Protein AF-A0A0Q9YNV5-F1 (afdb_monomer)

Secondary structure (DSSP, 8-state):
-PPPPTTEEEEEEEEESS--TTSPPPEEEEEEBPP--HHHHHHHTT--TT-S-HHHHTT-S-EE--HHHHHHHGGGBSS----TTTEEEEEEEEE-

Radius of gyration: 13.79 Å; Cα contacts (8 Å, |Δi|>4): 156; chains: 1; bounding box: 34×28×47 Å

InterPro domains:
  IPR056100 Domain of unknown function DUF7683 [PF24731] (27-92)

Nearest PDB structures (foldseek):
  7s5t-assembly1_A  TM=2.043E-01  e=7.797E+00  Homo sapiens

Mean predicted aligned error: 3.88 Å

Structure (mmCIF, N/CA/C/O backbone):
data_AF-A0A0Q9YNV5-F1
#
_entry.id   AF-A0A0Q9YNV5-F1
#
loop_
_atom_site.group_PDB
_atom_site.id
_atom_site.type_symbol
_atom_site.label_atom_id
_atom_site.label_alt_id
_atom_site.label_comp_id
_atom_site.label_asym_id
_atom_site.label_entity_id
_atom_site.label_seq_id
_atom_site.pdbx_PDB_ins_code
_atom_site.Cartn_x
_atom_site.Cartn_y
_atom_site.Cartn_z
_atom_site.occupancy
_atom_site.B_iso_or_equiv
_atom_site.auth_seq_id
_atom_site.auth_comp_id
_atom_site.auth_asym_id
_atom_site.auth_atom_id
_atom_site.pdbx_PDB_model_num
ATOM 1 N N . MET A 1 1 ? 9.406 0.059 -22.214 1.00 50.00 1 MET A N 1
ATOM 2 C CA . MET A 1 1 ? 8.203 -0.518 -21.584 1.00 50.00 1 MET A CA 1
ATOM 3 C C . MET A 1 1 ? 8.724 -1.539 -20.588 1.00 50.00 1 MET A C 1
ATOM 5 O O . MET A 1 1 ? 9.388 -2.468 -21.032 1.00 50.00 1 MET A O 1
ATOM 9 N N . VAL A 1 2 ? 8.583 -1.299 -19.283 1.00 56.78 2 VAL A N 1
ATOM 10 C CA . VAL A 1 2 ? 8.978 -2.291 -18.267 1.00 56.78 2 VAL A CA 1
ATOM 11 C C . VAL A 1 2 ? 7.894 -3.364 -18.277 1.00 56.78 2 VAL A C 1
ATOM 13 O O . VAL A 1 2 ? 6.714 -3.025 -18.201 1.00 56.78 2 VAL A O 1
ATOM 16 N N . MET A 1 3 ? 8.265 -4.627 -18.482 1.00 60.00 3 MET A N 1
ATOM 17 C CA . MET A 1 3 ? 7.292 -5.715 -18.402 1.00 60.00 3 MET A CA 1
ATOM 18 C C . MET A 1 3 ? 6.993 -5.976 -16.932 1.00 60.00 3 MET A C 1
ATOM 20 O O . MET A 1 3 ? 7.916 -6.231 -16.165 1.00 60.00 3 MET A O 1
ATOM 24 N N . ASP A 1 4 ? 5.717 -5.893 -16.559 1.00 69.19 4 ASP A N 1
ATOM 25 C CA . ASP A 1 4 ? 5.269 -6.307 -15.232 1.00 69.19 4 ASP A CA 1
ATOM 26 C C . ASP A 1 4 ? 5.510 -7.812 -15.063 1.00 69.19 4 ASP A C 1
ATOM 28 O O . ASP A 1 4 ? 5.375 -8.581 -16.026 1.00 69.19 4 ASP A O 1
ATOM 32 N N . VAL A 1 5 ? 5.874 -8.237 -13.857 1.00 69.88 5 VAL A N 1
ATOM 33 C CA . VAL A 1 5 ? 6.090 -9.658 -13.607 1.00 69.88 5 VAL A CA 1
ATOM 34 C C . VAL A 1 5 ? 4.729 -10.347 -13.566 1.00 69.88 5 VAL A C 1
ATOM 36 O O . VAL A 1 5 ? 3.804 -9.913 -12.876 1.00 69.88 5 VAL A O 1
ATOM 39 N N . GLN A 1 6 ? 4.573 -11.410 -14.354 1.00 72.44 6 GLN A N 1
ATOM 40 C CA . GLN A 1 6 ? 3.313 -12.145 -14.398 1.00 72.44 6 GLN A CA 1
ATOM 41 C C . GLN A 1 6 ? 3.030 -12.804 -13.045 1.00 72.44 6 GLN A C 1
ATOM 43 O O . GLN A 1 6 ? 3.942 -13.292 -12.387 1.00 72.44 6 GLN A O 1
ATOM 48 N N . GLY A 1 7 ? 1.756 -12.831 -12.647 1.00 76.12 7 GLY A N 1
ATOM 49 C CA . GLY A 1 7 ? 1.328 -13.499 -11.415 1.00 76.12 7 GLY A CA 1
ATOM 50 C C . GLY A 1 7 ? 1.552 -12.703 -10.126 1.00 76.12 7 GLY A C 1
ATOM 51 O O . GLY A 1 7 ? 1.311 -13.251 -9.054 1.00 76.12 7 GLY A O 1
ATOM 52 N N . ILE A 1 8 ? 1.960 -11.427 -10.196 1.00 84.94 8 ILE A N 1
ATOM 53 C CA . ILE A 1 8 ? 2.023 -10.577 -9.000 1.00 84.94 8 ILE A CA 1
ATOM 54 C C . ILE A 1 8 ? 0.607 -10.287 -8.483 1.00 84.94 8 ILE A C 1
ATOM 56 O O . ILE A 1 8 ? -0.227 -9.694 -9.174 1.00 84.94 8 ILE A O 1
ATOM 60 N N . VAL A 1 9 ? 0.369 -10.649 -7.226 1.00 89.19 9 VAL A N 1
ATOM 61 C CA . VAL A 1 9 ? -0.735 -10.148 -6.412 1.00 89.19 9 VAL A CA 1
ATOM 62 C C . VAL A 1 9 ? -0.266 -8.920 -5.662 1.00 89.19 9 VAL A C 1
ATOM 64 O O . VAL A 1 9 ? 0.837 -8.883 -5.126 1.00 89.19 9 VAL A O 1
ATOM 67 N N . ARG A 1 10 ? -1.134 -7.913 -5.626 1.00 93.44 10 ARG A N 1
ATOM 68 C CA . ARG A 1 10 ? -0.895 -6.656 -4.926 1.00 93.44 10 ARG A CA 1
ATOM 69 C C . ARG A 1 10 ? -1.972 -6.477 -3.881 1.00 93.44 10 ARG A C 1
ATOM 71 O O . ARG A 1 10 ? -3.162 -6.593 -4.197 1.00 93.44 10 ARG A O 1
ATOM 78 N N . VAL A 1 11 ? -1.553 -6.197 -2.661 1.00 96.06 11 VAL A N 1
ATOM 79 C CA . VAL A 1 11 ? -2.445 -6.002 -1.525 1.00 96.06 11 VAL A CA 1
ATOM 80 C C . VAL A 1 11 ? -2.071 -4.744 -0.763 1.00 96.06 11 VAL A C 1
ATOM 82 O O . VAL A 1 11 ? -0.929 -4.293 -0.795 1.00 96.06 11 VAL A O 1
ATOM 85 N N . VAL A 1 12 ? -3.056 -4.172 -0.080 1.00 97.56 12 VAL A N 1
ATOM 86 C CA . VAL A 1 12 ? -2.815 -3.195 0.980 1.00 97.56 12 VAL A CA 1
ATOM 87 C C . VAL A 1 12 ? -3.098 -3.865 2.314 1.00 97.56 12 VAL A C 1
ATOM 89 O O . VAL A 1 12 ? -4.170 -4.439 2.513 1.00 97.56 12 VAL A O 1
ATOM 92 N N . ILE A 1 13 ? -2.121 -3.815 3.207 1.00 97.38 13 ILE A N 1
ATOM 93 C CA . ILE A 1 13 ? -2.149 -4.486 4.503 1.00 97.38 13 ILE A CA 1
ATOM 94 C C . ILE A 1 13 ? -2.182 -3.417 5.578 1.00 97.38 13 ILE A C 1
ATOM 96 O O . ILE A 1 13 ? -1.353 -2.513 5.556 1.00 97.38 13 ILE A O 1
ATOM 100 N N . GLY A 1 14 ? -3.152 -3.496 6.482 1.00 97.50 14 GLY A N 1
ATOM 101 C CA . GLY A 1 14 ? -3.296 -2.582 7.607 1.00 97.50 14 GLY A CA 1
ATOM 102 C C . GLY A 1 14 ? -2.840 -3.241 8.899 1.00 97.50 14 GLY A C 1
ATOM 103 O O . GLY A 1 14 ? -3.381 -4.279 9.290 1.00 97.50 14 GLY A O 1
ATOM 104 N N . TYR A 1 15 ? -1.883 -2.610 9.569 1.00 96.94 15 TYR A N 1
ATOM 105 C CA . TYR A 1 15 ? -1.394 -3.010 10.882 1.00 96.94 15 TYR A CA 1
ATOM 106 C C . TYR A 1 15 ? -2.045 -2.179 11.989 1.00 96.94 15 TYR A C 1
ATOM 108 O O . TYR A 1 15 ? -2.436 -1.024 11.775 1.00 96.94 15 TYR A O 1
ATOM 116 N N . SER A 1 16 ? -2.153 -2.754 13.188 1.00 94.81 16 SER A N 1
ATOM 117 C CA . SER A 1 16 ? -2.526 -2.005 14.386 1.00 94.81 16 SER A CA 1
ATOM 118 C C . SER A 1 16 ? -1.566 -0.827 14.582 1.00 94.81 16 SER A C 1
ATOM 120 O O . SER A 1 16 ? -0.371 -0.941 14.347 1.00 94.81 16 SER A O 1
ATOM 122 N N . LYS A 1 17 ? -2.076 0.324 15.030 1.00 92.88 17 LYS A N 1
ATOM 123 C CA . LYS A 1 17 ? -1.227 1.481 15.385 1.00 92.88 17 LYS A CA 1
ATOM 124 C C . LYS A 1 17 ? -0.596 1.372 16.766 1.00 92.88 17 LYS A C 1
ATOM 126 O O . LYS A 1 17 ? 0.304 2.130 17.120 1.00 92.88 17 LYS A O 1
ATOM 131 N N . ILE A 1 18 ? -1.158 0.495 17.589 1.00 92.56 18 ILE A N 1
ATOM 132 C CA . ILE A 1 18 ? -0.749 0.286 18.969 1.00 92.56 18 ILE A CA 1
ATOM 133 C C . ILE A 1 18 ? -0.103 -1.099 19.014 1.00 92.56 18 ILE A C 1
ATOM 135 O O . ILE A 1 18 ? -0.784 -2.072 18.666 1.00 92.56 18 ILE A O 1
ATOM 139 N N . PRO A 1 19 ? 1.181 -1.186 19.402 1.00 91.12 19 PRO A N 1
ATOM 140 C CA . PRO A 1 19 ? 1.829 -2.461 19.647 1.00 91.12 19 PRO A CA 1
ATOM 141 C C . PRO A 1 19 ? 1.155 -3.216 20.789 1.00 91.12 19 PRO A C 1
ATOM 143 O O . PRO A 1 19 ? 0.594 -2.606 21.706 1.00 91.12 19 PRO A O 1
ATOM 146 N N . ASP A 1 20 ? 1.223 -4.539 20.751 1.00 90.31 20 ASP A N 1
ATOM 147 C CA . ASP A 1 20 ? 0.778 -5.371 21.862 1.00 90.31 20 ASP A CA 1
ATOM 148 C C . ASP A 1 20 ? 1.745 -5.323 23.065 1.00 90.31 20 ASP A C 1
ATOM 150 O O . ASP A 1 20 ? 2.658 -4.497 23.144 1.00 90.31 20 ASP A O 1
ATOM 154 N N . ALA A 1 21 ? 1.523 -6.206 24.044 1.00 93.06 21 ALA A N 1
ATOM 155 C CA . ALA A 1 21 ? 2.354 -6.285 25.243 1.00 93.06 21 ALA A CA 1
ATOM 156 C C . ALA A 1 21 ? 3.820 -6.666 24.956 1.00 93.06 21 ALA A C 1
ATOM 158 O O . ALA A 1 21 ? 4.685 -6.344 25.773 1.00 93.06 21 ALA A O 1
ATOM 159 N N . ASP A 1 22 ? 4.087 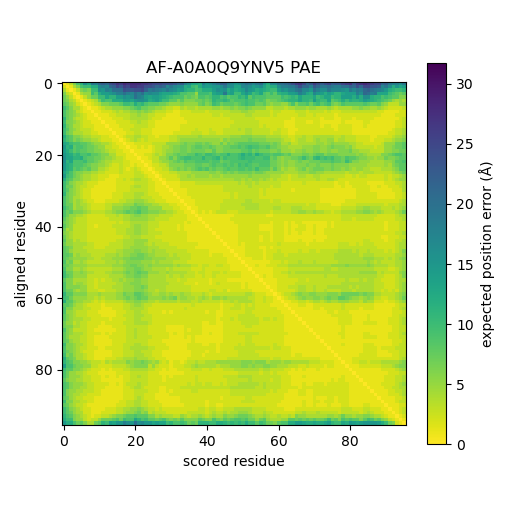-7.309 23.819 1.00 93.94 22 ASP A N 1
ATOM 160 C CA . ASP A 1 22 ? 5.416 -7.733 23.381 1.00 93.94 22 ASP A CA 1
ATOM 161 C C . ASP A 1 22 ? 6.080 -6.694 22.454 1.00 93.94 22 ASP A C 1
ATOM 163 O O . ASP A 1 22 ? 7.265 -6.805 22.138 1.00 93.94 22 ASP A O 1
ATOM 167 N N . GLY A 1 23 ? 5.358 -5.627 22.090 1.00 90.25 23 GLY A N 1
ATOM 168 C CA . GLY A 1 23 ? 5.842 -4.564 21.211 1.00 90.25 23 GLY A CA 1
ATOM 169 C C . GLY A 1 23 ? 5.618 -4.843 19.724 1.00 90.25 23 GLY A C 1
ATOM 170 O O . GLY A 1 23 ? 6.169 -4.121 18.893 1.00 90.25 23 GLY A O 1
ATOM 171 N N . GLU A 1 24 ? 4.798 -5.839 19.389 1.00 89.69 24 GLU A N 1
ATOM 172 C CA . GLU A 1 24 ? 4.525 -6.258 18.016 1.00 89.69 24 GLU A CA 1
ATOM 173 C C . GLU A 1 24 ? 3.298 -5.534 17.441 1.00 89.69 24 GLU A C 1
ATOM 175 O O . GLU A 1 24 ? 2.286 -5.335 18.123 1.00 89.69 24 GLU A O 1
ATOM 180 N N . LEU A 1 25 ? 3.378 -5.139 16.165 1.00 90.12 25 LEU A N 1
ATOM 181 C CA . LEU A 1 25 ? 2.240 -4.601 15.413 1.00 90.12 25 LEU A CA 1
ATOM 182 C C . LEU A 1 25 ? 1.533 -5.750 14.697 1.00 90.12 25 LEU A C 1
ATOM 184 O O . LEU A 1 25 ? 2.141 -6.476 13.909 1.00 90.12 25 LEU A O 1
ATOM 188 N N . HIS A 1 26 ? 0.235 -5.900 14.940 1.00 92.50 26 HIS A N 1
ATOM 189 C CA . HIS A 1 26 ? -0.540 -7.002 14.377 1.00 92.50 26 HIS A CA 1
ATOM 190 C C . HIS A 1 26 ? -1.110 -6.629 13.020 1.00 92.50 26 HIS A C 1
ATOM 192 O O . HIS A 1 26 ? -1.646 -5.535 12.847 1.00 92.50 26 HIS A O 1
ATOM 198 N N . LEU A 1 27 ? -1.028 -7.555 12.066 1.00 93.94 27 LEU A N 1
ATOM 199 C CA . LEU A 1 27 ? -1.779 -7.465 10.819 1.00 93.94 27 LEU A CA 1
ATOM 200 C C . LEU A 1 27 ? -3.265 -7.654 11.137 1.00 93.94 27 LEU A C 1
ATOM 202 O O . LEU A 1 27 ? -3.674 -8.707 11.619 1.00 93.94 27 LEU A O 1
ATOM 206 N N . GLU A 1 28 ? -4.072 -6.638 10.848 1.00 96.06 28 GLU A N 1
ATOM 207 C CA . GLU A 1 28 ? -5.500 -6.607 11.185 1.00 96.06 28 GLU A CA 1
ATOM 208 C C . GLU A 1 28 ? -6.386 -6.759 9.947 1.00 96.06 28 GLU A C 1
ATOM 210 O O . GLU A 1 28 ? -7.473 -7.337 10.009 1.00 96.06 28 GLU A O 1
ATOM 215 N N . VAL A 1 29 ? -5.938 -6.224 8.808 1.00 97.19 29 VAL A N 1
ATOM 216 C CA . VAL A 1 29 ? -6.681 -6.265 7.545 1.00 97.19 29 VAL A CA 1
ATOM 217 C C . VAL A 1 29 ? -5.745 -6.458 6.359 1.00 97.19 29 VAL A C 1
ATOM 219 O O . VAL A 1 29 ? -4.652 -5.903 6.319 1.00 97.19 29 VAL A O 1
ATOM 222 N N . GLU A 1 30 ? -6.212 -7.191 5.354 1.00 97.12 30 GLU A N 1
ATOM 223 C CA . GLU A 1 30 ? -5.580 -7.297 4.040 1.00 97.12 30 GLU A CA 1
ATOM 224 C C . GLU A 1 30 ? -6.661 -7.095 2.980 1.00 97.12 30 GLU A C 1
ATOM 226 O O . GLU A 1 30 ? -7.692 -7.774 2.992 1.00 97.12 30 GLU A O 1
ATOM 231 N N . TYR A 1 31 ? -6.424 -6.178 2.043 1.00 97.69 31 TYR A N 1
ATOM 232 C CA . TYR A 1 31 ? -7.310 -5.977 0.904 1.00 97.69 31 TYR A CA 1
ATOM 233 C C . TYR A 1 31 ? -6.562 -6.177 -0.403 1.00 97.69 31 TYR A C 1
ATOM 235 O O . TYR A 1 31 ? -5.549 -5.528 -0.673 1.00 97.69 31 TYR A O 1
ATOM 243 N N . ARG A 1 32 ? -7.110 -7.035 -1.266 1.00 96.69 32 ARG A N 1
ATOM 244 C CA . ARG A 1 32 ? -6.598 -7.205 -2.626 1.00 96.69 32 ARG A CA 1
ATOM 245 C C . ARG A 1 32 ? -6.867 -5.964 -3.460 1.00 96.69 32 ARG A C 1
ATOM 247 O O . ARG A 1 32 ? -7.931 -5.350 -3.371 1.00 96.69 32 ARG A O 1
ATOM 254 N N . LEU A 1 33 ? -5.912 -5.636 -4.318 1.00 96.12 33 LEU A N 1
ATOM 255 C CA . LEU A 1 33 ? -6.075 -4.608 -5.330 1.00 96.12 33 LEU A CA 1
ATOM 256 C C . LEU A 1 33 ? -6.508 -5.237 -6.658 1.00 96.12 33 LEU A C 1
ATOM 258 O O . LEU A 1 33 ? -6.086 -6.334 -7.031 1.00 96.12 33 LEU A O 1
ATOM 262 N N . LYS A 1 34 ? -7.330 -4.506 -7.412 1.00 94.62 34 LYS A N 1
ATOM 263 C CA . LYS A 1 34 ? -7.519 -4.727 -8.849 1.00 94.62 34 LYS A CA 1
ATOM 264 C C . LYS A 1 34 ? -6.154 -4.681 -9.551 1.00 94.62 34 LYS A C 1
ATOM 266 O O . LYS A 1 34 ? -5.248 -4.009 -9.054 1.00 94.62 34 LYS A O 1
ATOM 271 N N . PRO A 1 35 ? -6.005 -5.324 -10.724 1.00 90.25 35 PRO A N 1
ATOM 272 C CA . PRO A 1 35 ? -4.766 -5.254 -11.488 1.00 90.25 35 PRO A CA 1
ATOM 273 C C . PRO A 1 35 ? -4.305 -3.806 -11.693 1.00 90.25 35 PRO A C 1
ATOM 275 O O . PRO A 1 35 ? -5.039 -2.969 -12.221 1.00 90.25 35 PRO A O 1
ATOM 278 N N . LEU A 1 36 ? -3.077 -3.534 -11.263 1.00 89.81 36 LEU A N 1
ATOM 279 C CA . LEU A 1 36 ? -2.383 -2.258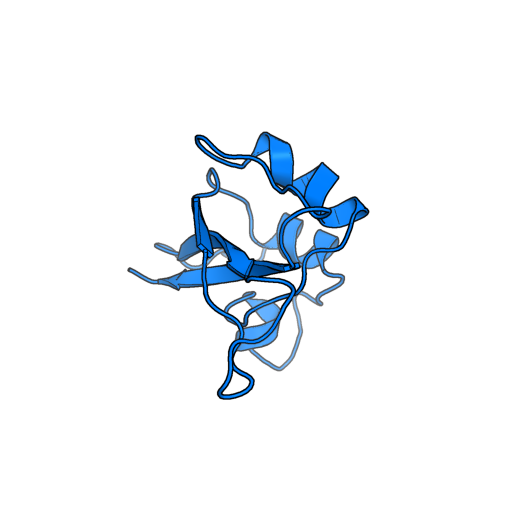 -11.398 1.00 89.81 36 LEU A CA 1
ATOM 280 C C . LEU A 1 36 ? -1.147 -2.471 -12.255 1.00 89.81 36 LEU A C 1
ATOM 282 O O . LEU A 1 36 ? -0.518 -3.519 -12.151 1.00 89.81 36 LEU A O 1
ATOM 286 N N . ASN A 1 37 ? -0.794 -1.493 -13.086 1.00 89.19 37 ASN A N 1
ATOM 287 C CA . ASN A 1 37 ? 0.448 -1.582 -13.844 1.00 89.19 37 ASN A CA 1
ATOM 288 C C . ASN A 1 37 ? 1.640 -1.182 -12.946 1.00 89.19 37 ASN A C 1
ATOM 290 O O . ASN A 1 37 ? 1.511 -0.321 -12.070 1.00 89.19 37 ASN A O 1
ATOM 294 N N . LEU A 1 38 ? 2.801 -1.795 -13.180 1.00 90.69 38 LEU A N 1
ATOM 295 C CA . LEU A 1 38 ? 4.020 -1.512 -12.421 1.00 90.69 38 LEU A CA 1
ATOM 296 C C . LEU A 1 38 ? 4.486 -0.050 -12.555 1.00 90.69 38 LEU A C 1
ATOM 298 O O . LEU A 1 38 ? 4.856 0.567 -11.565 1.00 90.69 38 LEU A O 1
ATOM 302 N N . GLU A 1 39 ? 4.410 0.539 -13.750 1.00 93.38 39 GLU A N 1
ATOM 303 C CA . GLU A 1 39 ? 4.813 1.934 -14.009 1.00 93.38 39 GLU A CA 1
ATOM 304 C C . GLU A 1 39 ? 4.014 2.956 -13.173 1.00 93.38 39 GLU A C 1
ATOM 306 O O . GLU A 1 39 ? 4.536 3.988 -12.754 1.00 93.38 39 GLU A O 1
ATOM 311 N N . PHE A 1 40 ? 2.738 2.683 -12.918 1.00 94.19 40 PHE A N 1
ATOM 312 C CA . PHE A 1 40 ? 1.841 3.488 -12.105 1.00 94.19 40 PHE A CA 1
ATOM 313 C C . PHE A 1 40 ? 2.295 3.462 -10.652 1.00 94.19 40 PHE A C 1
ATOM 315 O O . PHE A 1 40 ? 2.399 4.517 -10.031 1.00 94.19 40 PHE A O 1
ATOM 322 N N . LEU A 1 41 ? 2.618 2.277 -10.134 1.00 94.56 41 LEU A N 1
ATOM 323 C CA . LEU A 1 41 ? 3.130 2.126 -8.778 1.00 94.56 41 LEU A CA 1
ATOM 324 C C . LEU A 1 41 ? 4.520 2.745 -8.636 1.00 94.56 41 LEU A C 1
ATOM 326 O O . LEU A 1 41 ? 4.742 3.518 -7.712 1.00 94.56 41 LEU A O 1
ATOM 330 N N . GLN A 1 42 ? 5.417 2.524 -9.595 1.00 95.06 42 GLN A N 1
ATOM 331 C CA . GLN A 1 42 ? 6.728 3.176 -9.618 1.00 95.06 42 GLN A CA 1
ATOM 332 C C . GLN A 1 42 ? 6.598 4.701 -9.545 1.00 95.06 42 GLN A C 1
ATOM 334 O O . GLN A 1 42 ? 7.274 5.341 -8.747 1.00 95.06 42 GLN A O 1
ATOM 339 N N . LYS A 1 43 ? 5.673 5.299 -10.306 1.00 96.31 43 LYS A N 1
ATOM 340 C CA . LYS A 1 43 ? 5.391 6.741 -10.218 1.00 96.31 43 LYS A CA 1
ATOM 341 C C . LYS A 1 43 ? 4.824 7.140 -8.858 1.00 96.31 43 LYS A C 1
ATOM 343 O O . LYS A 1 43 ? 5.267 8.137 -8.298 1.00 96.31 43 LYS A O 1
ATOM 348 N N . LEU A 1 44 ? 3.872 6.373 -8.329 1.00 96.94 44 LEU A N 1
ATOM 349 C CA . LEU A 1 44 ? 3.225 6.649 -7.045 1.00 96.94 44 LEU A CA 1
ATOM 350 C C . LEU A 1 44 ? 4.206 6.611 -5.858 1.00 96.94 44 LEU A C 1
ATOM 352 O O . LEU A 1 44 ? 4.029 7.345 -4.887 1.00 96.94 44 LEU A O 1
ATOM 356 N N . TYR A 1 45 ? 5.239 5.775 -5.948 1.00 95.75 45 TYR A N 1
ATOM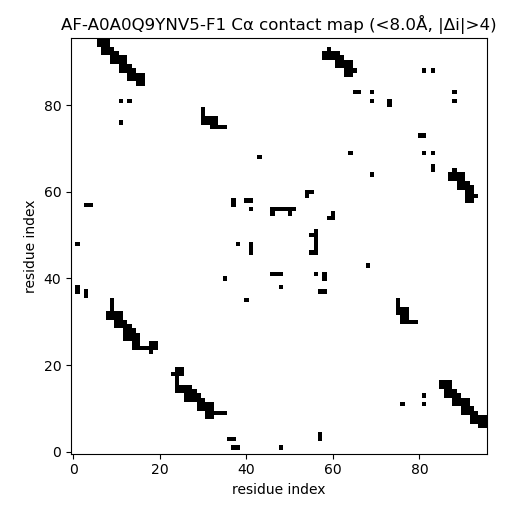 357 C CA . TYR A 1 45 ? 6.273 5.608 -4.923 1.00 95.75 45 TYR A CA 1
ATOM 358 C C . TYR A 1 45 ? 7.599 6.296 -5.269 1.00 95.75 45 TYR A C 1
ATOM 360 O O . TYR A 1 45 ? 8.562 6.175 -4.519 1.00 95.75 45 TYR A O 1
ATOM 368 N N . ASN A 1 46 ? 7.653 7.049 -6.373 1.00 95.88 46 ASN A N 1
ATOM 369 C CA . ASN A 1 46 ? 8.861 7.718 -6.861 1.00 95.88 46 ASN A CA 1
ATOM 370 C C . ASN A 1 46 ? 10.068 6.764 -7.026 1.00 95.88 46 ASN A C 1
ATOM 372 O O . ASN A 1 46 ? 11.202 7.092 -6.679 1.00 95.88 46 ASN A O 1
ATOM 376 N N . ILE A 1 47 ? 9.809 5.573 -7.564 1.00 95.06 47 ILE A N 1
ATOM 377 C CA . ILE A 1 47 ? 10.799 4.528 -7.828 1.00 95.06 47 ILE A CA 1
ATOM 378 C C . ILE A 1 47 ? 11.265 4.616 -9.279 1.00 95.06 47 ILE A C 1
ATOM 380 O O . ILE A 1 47 ? 10.469 4.740 -10.215 1.00 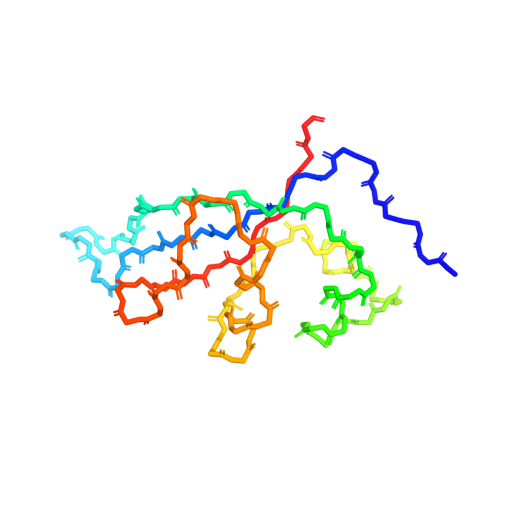95.06 47 ILE A O 1
ATOM 384 N N . SER A 1 48 ? 12.580 4.528 -9.474 1.00 94.81 48 SER A N 1
ATOM 385 C CA . SER A 1 48 ? 13.173 4.508 -10.806 1.00 94.81 48 SER A CA 1
ATOM 386 C C . SER A 1 48 ? 12.916 3.160 -11.489 1.00 94.81 48 SER A C 1
ATOM 388 O O . SER A 1 48 ? 13.239 2.119 -10.920 1.00 94.81 48 SER A O 1
ATOM 390 N N . PRO A 1 49 ? 12.463 3.133 -12.756 1.00 92.19 49 PRO A N 1
ATOM 391 C CA . PRO A 1 49 ? 12.390 1.891 -13.527 1.00 92.19 49 PRO A CA 1
ATOM 392 C C . PRO A 1 49 ? 13.774 1.308 -13.858 1.00 92.19 49 PRO A C 1
ATOM 394 O O . PRO A 1 49 ? 13.853 0.227 -14.428 1.00 92.19 49 PRO A O 1
ATOM 397 N N . ASN A 1 50 ? 14.857 2.023 -13.542 1.00 93.44 50 ASN A N 1
ATOM 398 C CA . ASN A 1 50 ? 16.238 1.568 -13.694 1.00 93.44 50 ASN A CA 1
ATOM 399 C C . ASN A 1 50 ? 16.940 1.429 -12.335 1.00 93.44 50 ASN A C 1
ATOM 401 O O .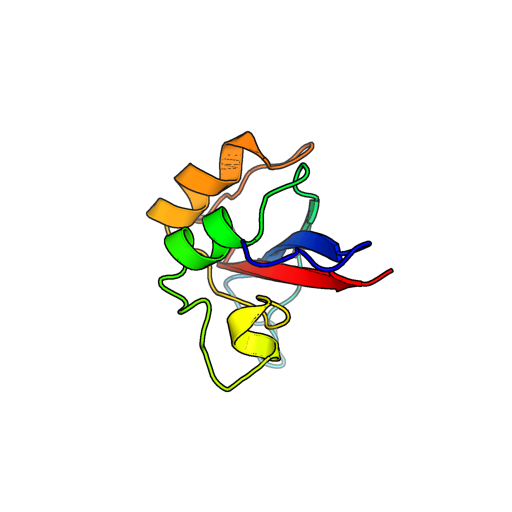 ASN A 1 50 ? 18.166 1.528 -12.284 1.00 93.44 50 ASN A O 1
ATOM 405 N N . ASP A 1 51 ? 16.185 1.292 -11.239 1.00 93.88 51 ASP A N 1
ATOM 406 C CA . ASP A 1 51 ? 16.783 1.037 -9.930 1.00 93.88 51 ASP A CA 1
ATOM 407 C C . ASP A 1 51 ? 17.662 -0.232 -9.999 1.00 93.88 51 ASP A C 1
ATOM 409 O O . ASP A 1 51 ? 17.245 -1.227 -10.613 1.00 93.88 51 ASP A O 1
ATOM 413 N N . PRO A 1 52 ? 18.909 -0.192 -9.484 1.00 93.38 52 PRO A N 1
ATOM 414 C CA . PRO A 1 52 ? 19.791 -1.355 -9.489 1.00 93.38 52 PRO A CA 1
ATOM 415 C C . PRO A 1 52 ? 19.261 -2.502 -8.622 1.00 93.38 52 PRO A C 1
ATOM 417 O O . PRO A 1 52 ? 19.638 -3.650 -8.867 1.00 93.38 52 PRO A O 1
ATOM 420 N N . ASP A 1 53 ? 18.412 -2.208 -7.635 1.00 91.19 53 ASP A N 1
ATOM 421 C CA . ASP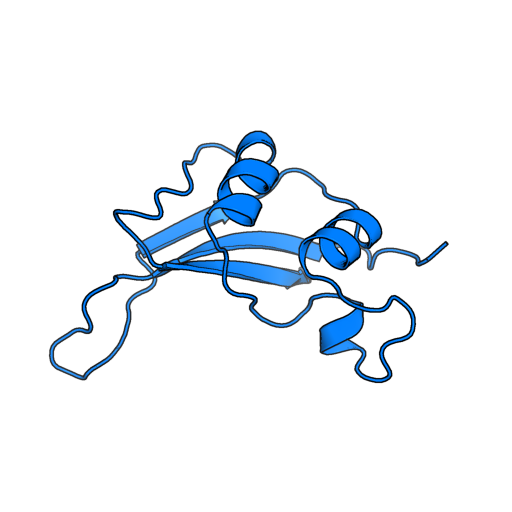 A 1 53 ? 17.755 -3.214 -6.817 1.00 91.19 53 ASP A CA 1
ATOM 422 C C . ASP A 1 53 ? 16.450 -3.677 -7.481 1.00 91.19 53 ASP A C 1
ATOM 424 O O . ASP A 1 53 ? 15.509 -2.912 -7.694 1.00 91.19 53 ASP A O 1
ATOM 428 N N . TYR A 1 54 ? 16.401 -4.966 -7.814 1.00 87.00 54 TYR A N 1
ATOM 429 C CA . TYR A 1 54 ? 15.242 -5.607 -8.428 1.00 87.00 54 TYR A CA 1
ATOM 430 C C . TYR A 1 54 ? 14.029 -5.619 -7.491 1.00 87.00 54 TYR A C 1
ATOM 432 O O . TYR A 1 54 ? 12.908 -5.453 -7.968 1.00 87.00 54 TYR A O 1
ATOM 440 N N . GLY A 1 55 ? 14.244 -5.776 -6.179 1.00 87.50 55 GLY A N 1
ATOM 441 C CA . GLY A 1 55 ? 13.174 -5.746 -5.182 1.00 87.50 55 GLY A CA 1
ATOM 442 C C . GLY A 1 55 ? 12.504 -4.379 -5.137 1.00 87.50 55 GLY A C 1
ATOM 443 O O . GLY A 1 55 ? 11.276 -4.287 -5.191 1.00 87.50 55 GLY A O 1
ATOM 444 N N . VAL A 1 56 ? 13.322 -3.323 -5.196 1.00 91.00 56 VAL A N 1
ATOM 445 C CA . VAL A 1 56 ? 12.835 -1.944 -5.232 1.00 91.00 56 VAL A CA 1
ATOM 446 C C . VAL A 1 56 ? 12.138 -1.635 -6.551 1.00 91.00 56 VAL A C 1
ATOM 448 O O . VAL A 1 56 ? 10.997 -1.177 -6.577 1.00 91.00 56 VAL A O 1
ATOM 451 N N . ARG A 1 57 ? 12.816 -1.903 -7.670 1.00 91.25 57 ARG A N 1
ATOM 452 C CA . ARG A 1 57 ? 12.316 -1.600 -9.013 1.00 91.25 57 ARG A CA 1
ATOM 453 C C . ARG A 1 57 ? 10.969 -2.255 -9.291 1.00 91.25 57 ARG A C 1
ATOM 455 O O . ARG A 1 57 ? 10.100 -1.623 -9.893 1.00 91.25 57 ARG A O 1
ATOM 462 N N . ASP A 1 58 ? 10.810 -3.506 -8.876 1.00 87.88 58 ASP A N 1
ATOM 463 C CA . ASP A 1 58 ? 9.637 -4.318 -9.189 1.00 87.88 58 ASP A CA 1
ATOM 464 C C . ASP A 1 58 ? 8.582 -4.264 -8.055 1.00 87.88 58 ASP A C 1
ATOM 466 O O . ASP A 1 58 ? 7.551 -4.933 -8.139 1.00 87.88 58 ASP A O 1
ATOM 470 N N . LEU A 1 59 ? 8.807 -3.408 -7.041 1.00 90.00 59 LEU A N 1
ATOM 471 C CA . LEU A 1 59 ? 7.981 -3.202 -5.844 1.00 90.00 59 LEU A CA 1
ATOM 472 C C . LEU A 1 59 ? 7.647 -4.500 -5.093 1.00 90.00 59 LEU A C 1
ATOM 474 O O . LEU A 1 59 ? 6.511 -4.699 -4.671 1.00 90.00 59 LEU A O 1
ATOM 478 N N . ILE A 1 60 ? 8.630 -5.386 -4.947 1.00 85.81 60 ILE A N 1
ATOM 479 C CA . ILE A 1 60 ? 8.492 -6.650 -4.209 1.00 85.81 60 ILE A CA 1
ATOM 480 C C . ILE A 1 60 ? 8.528 -6.404 -2.690 1.00 85.81 60 ILE A C 1
ATOM 482 O O . ILE A 1 60 ? 7.913 -7.150 -1.934 1.00 85.81 60 ILE A O 1
ATOM 486 N N . ASP A 1 61 ? 9.207 -5.346 -2.244 1.00 85.06 61 ASP A N 1
ATOM 487 C CA . ASP A 1 61 ? 9.266 -4.973 -0.828 1.00 85.06 61 ASP A CA 1
ATOM 488 C C . ASP A 1 61 ? 7.942 -4.365 -0.320 1.00 85.06 61 ASP A C 1
ATOM 490 O O . ASP A 1 61 ? 7.077 -3.947 -1.094 1.00 85.06 61 ASP A O 1
ATOM 494 N N . CYS A 1 62 ? 7.787 -4.277 1.005 1.00 90.62 62 CYS A N 1
ATOM 495 C CA . CYS A 1 62 ? 6.642 -3.607 1.623 1.00 90.62 62 CYS A CA 1
ATOM 496 C C . CYS A 1 62 ? 6.865 -2.086 1.664 1.00 90.62 62 CYS A C 1
ATOM 498 O O . CYS A 1 62 ? 7.865 -1.614 2.212 1.00 90.62 62 CYS A O 1
ATOM 500 N N . TYR A 1 63 ? 5.903 -1.301 1.172 1.00 95.81 63 TYR A N 1
ATOM 501 C CA . TYR A 1 63 ? 6.002 0.163 1.141 1.00 95.81 63 TYR A CA 1
ATOM 502 C C . TYR A 1 63 ? 4.917 0.845 1.973 1.00 95.81 63 TYR A C 1
ATOM 504 O O . TYR A 1 63 ? 3.739 0.576 1.745 1.00 95.81 63 TYR A O 1
ATOM 512 N N . PRO A 1 64 ? 5.253 1.800 2.857 1.00 96.69 64 PRO A N 1
ATOM 513 C CA . PRO A 1 64 ? 4.251 2.531 3.625 1.00 96.69 64 PRO A CA 1
ATOM 514 C C . PRO A 1 64 ? 3.327 3.354 2.727 1.00 96.69 64 PRO A C 1
ATOM 516 O O . PRO A 1 64 ? 3.757 3.926 1.725 1.00 96.69 64 PRO A O 1
ATOM 519 N N . ILE A 1 65 ? 2.054 3.430 3.111 1.00 98.19 65 ILE A N 1
ATOM 520 C CA . ILE A 1 65 ? 1.007 4.176 2.411 1.00 98.19 65 ILE A CA 1
ATOM 521 C C . ILE A 1 65 ? 0.684 5.445 3.198 1.00 98.19 65 ILE A 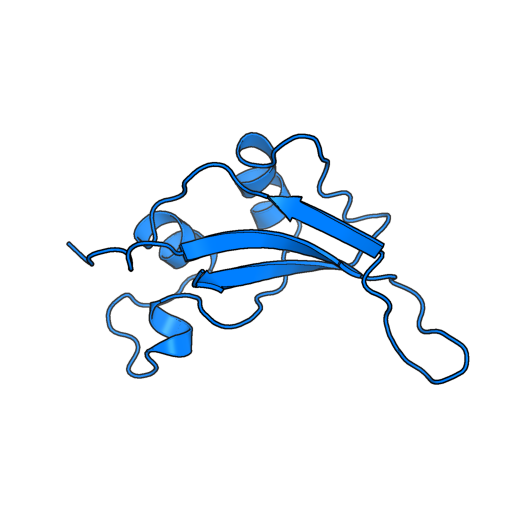C 1
ATOM 523 O O . ILE A 1 65 ? 0.126 5.402 4.292 1.00 98.19 65 ILE A O 1
ATOM 527 N N . ASN A 1 66 ? 0.992 6.600 2.611 1.00 97.94 66 ASN A N 1
ATOM 528 C CA . ASN A 1 66 ? 0.578 7.901 3.133 1.00 97.94 66 ASN A CA 1
ATOM 529 C C . ASN A 1 66 ? -0.827 8.312 2.636 1.00 97.94 66 ASN A C 1
ATOM 531 O O . ASN A 1 66 ? -1.459 7.614 1.844 1.00 97.94 66 ASN A O 1
ATOM 535 N N . ALA A 1 67 ? -1.319 9.480 3.063 1.00 98.19 67 ALA A N 1
ATOM 536 C CA . ALA A 1 67 ? -2.658 9.971 2.712 1.00 98.19 67 ALA A CA 1
ATOM 537 C C . ALA A 1 67 ? -2.901 10.163 1.203 1.00 98.19 67 ALA A C 1
ATOM 539 O O . ALA A 1 67 ? -3.994 9.874 0.708 1.00 98.19 67 ALA A O 1
ATOM 540 N N . GLU A 1 68 ? -1.903 10.634 0.455 1.00 97.94 68 GLU A N 1
ATOM 541 C CA . GLU A 1 68 ? -2.022 10.822 -0.995 1.00 97.94 68 GLU A CA 1
ATOM 542 C C . GLU A 1 68 ? -2.060 9.474 -1.726 1.00 97.94 68 GLU A C 1
ATOM 544 O O . GLU A 1 68 ? -2.880 9.262 -2.627 1.00 97.94 68 GLU A O 1
ATOM 549 N N . GLN A 1 69 ? -1.230 8.531 -1.285 1.00 98.44 69 GLN A N 1
ATOM 550 C CA . GLN A 1 69 ? -1.186 7.171 -1.812 1.00 98.44 69 GLN A CA 1
ATOM 551 C C . GLN A 1 69 ? -2.464 6.402 -1.480 1.00 98.44 69 GLN A C 1
ATOM 553 O O . GLN A 1 69 ? -3.034 5.785 -2.375 1.00 98.44 69 GLN A O 1
ATOM 558 N N . ALA A 1 70 ? -2.983 6.511 -0.254 1.00 98.25 70 ALA A N 1
ATOM 559 C CA . ALA A 1 70 ? -4.254 5.910 0.147 1.00 98.25 70 ALA A CA 1
ATOM 560 C C . ALA A 1 70 ? -5.399 6.387 -0.749 1.00 98.25 70 ALA A C 1
ATOM 562 O O . ALA A 1 70 ? -6.123 5.576 -1.323 1.00 98.25 70 ALA A O 1
ATOM 563 N N . LYS A 1 71 ? -5.511 7.705 -0.961 1.00 98.25 71 LYS A N 1
ATOM 564 C CA . LYS A 1 71 ? -6.514 8.284 -1.865 1.00 98.25 71 LYS A CA 1
ATOM 565 C C . LYS A 1 71 ? -6.369 7.761 -3.297 1.00 98.25 71 LYS A C 1
ATOM 567 O O . LYS A 1 71 ? -7.370 7.519 -3.968 1.00 98.25 71 LYS A O 1
ATOM 572 N N . THR A 1 72 ? -5.133 7.597 -3.758 1.00 98.12 72 THR A N 1
ATOM 573 C CA . THR A 1 72 ? -4.817 7.135 -5.114 1.00 98.12 72 THR A CA 1
ATOM 574 C C . THR A 1 72 ? -5.093 5.640 -5.305 1.00 98.12 72 THR A C 1
ATOM 576 O O . THR A 1 72 ? -5.573 5.238 -6.365 1.00 98.12 72 THR A O 1
ATOM 579 N N . LEU A 1 73 ? -4.840 4.818 -4.284 1.00 98.00 73 LEU A N 1
ATOM 580 C CA . LEU A 1 73 ? -5.029 3.365 -4.305 1.00 98.00 73 LEU A CA 1
ATOM 581 C C . LEU A 1 73 ? -6.475 2.944 -4.007 1.00 98.00 73 LEU A C 1
ATOM 583 O O . LEU A 1 73 ? -6.919 1.925 -4.531 1.00 98.00 73 LEU A O 1
ATOM 587 N N . GLN A 1 74 ? -7.237 3.730 -3.237 1.00 98.38 74 GLN A N 1
ATOM 588 C CA . GLN A 1 74 ? -8.603 3.398 -2.803 1.00 98.38 74 GLN A CA 1
ATOM 589 C C . GLN A 1 74 ? -9.552 2.915 -3.926 1.00 98.38 74 GLN A C 1
ATOM 591 O O . GLN A 1 74 ? -10.295 1.964 -3.686 1.00 98.38 74 GLN A O 1
ATOM 596 N N . PRO A 1 75 ? -9.551 3.473 -5.158 1.00 98.06 75 PRO A N 1
ATOM 597 C CA . PRO A 1 75 ? -10.410 2.984 -6.250 1.00 98.06 75 PRO A CA 1
ATOM 598 C C . PRO A 1 75 ? -10.085 1.558 -6.739 1.00 98.06 75 PRO A C 1
ATOM 600 O O . PRO A 1 75 ? -10.911 0.904 -7.398 1.00 98.06 75 PRO A O 1
ATOM 603 N N . TYR A 1 76 ? -8.872 1.090 -6.447 1.00 97.94 76 TYR A N 1
ATOM 604 C CA . TYR A 1 76 ? -8.373 -0.231 -6.813 1.00 97.94 76 TYR A CA 1
ATOM 605 C C . TYR A 1 76 ? -8.593 -1.264 -5.714 1.00 97.94 76 TYR A C 1
ATOM 607 O O . TYR A 1 76 ? -8.528 -2.450 -6.011 1.00 97.94 76 TYR A O 1
ATOM 615 N N . VAL A 1 77 ? -8.901 -0.846 -4.488 1.00 97.94 77 VAL A N 1
ATOM 616 C CA . VAL A 1 77 ? -9.195 -1.759 -3.380 1.00 97.94 77 VAL A CA 1
ATOM 617 C C . VAL A 1 77 ? -10.472 -2.549 -3.670 1.00 97.94 77 VAL A C 1
ATOM 619 O O . VAL A 1 77 ? -11.487 -1.987 -4.091 1.00 97.94 77 VAL A O 1
ATOM 622 N N . ILE A 1 78 ? -10.408 -3.863 -3.471 1.00 97.69 78 ILE A N 1
ATOM 623 C CA . ILE A 1 78 ? -11.540 -4.785 -3.579 1.00 97.69 78 ILE A CA 1
ATOM 624 C C . ILE A 1 78 ? -12.104 -4.997 -2.171 1.00 97.69 78 ILE A C 1
ATOM 626 O O . ILE A 1 78 ? -11.372 -5.407 -1.276 1.00 97.69 78 ILE A O 1
ATOM 630 N N . ASP A 1 79 ? -13.395 -4.701 -1.993 1.00 94.81 79 ASP A N 1
ATOM 631 C CA . ASP A 1 79 ? -14.173 -4.953 -0.770 1.00 94.81 79 ASP A CA 1
ATOM 632 C C . ASP A 1 79 ? -13.554 -4.415 0.540 1.00 94.81 79 ASP A C 1
ATOM 634 O O . ASP A 1 79 ? -13.695 -5.016 1.603 1.00 94.81 79 ASP A O 1
ATOM 638 N N . GLY A 1 80 ? -12.895 -3.251 0.485 1.00 95.94 80 GLY A N 1
ATOM 639 C CA . GLY A 1 80 ? -12.220 -2.658 1.643 1.00 95.94 80 GLY A CA 1
ATOM 640 C C . GLY A 1 80 ? -12.005 -1.147 1.557 1.00 95.94 80 GLY A C 1
ATOM 641 O O . GLY A 1 80 ? -12.214 -0.514 0.518 1.00 95.94 80 GLY A O 1
ATOM 642 N N . VAL A 1 81 ? -11.565 -0.560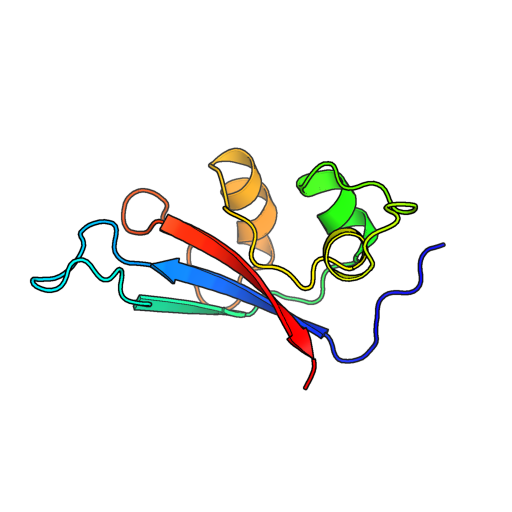 2.672 1.00 98.00 81 VAL A N 1
ATOM 643 C CA . VAL A 1 81 ? -11.253 0.872 2.804 1.00 98.00 81 VAL A CA 1
ATOM 644 C C . VAL A 1 81 ? -9.892 1.043 3.475 1.00 98.00 81 VAL A C 1
ATOM 646 O O . VAL A 1 81 ? -9.638 0.452 4.525 1.00 98.00 81 VAL A O 1
ATOM 649 N N . ILE A 1 82 ? -9.032 1.867 2.877 1.00 98.19 82 ILE A N 1
ATOM 650 C CA . ILE A 1 82 ? -7.757 2.302 3.451 1.00 98.19 82 ILE A CA 1
ATOM 651 C C . ILE A 1 82 ? -8.061 3.412 4.460 1.00 98.19 82 ILE A C 1
ATOM 653 O O . ILE A 1 82 ? -8.084 4.599 4.132 1.00 98.19 82 ILE A O 1
ATOM 657 N N . ASP A 1 83 ? -8.346 3.003 5.691 1.00 97.75 83 ASP A N 1
ATOM 658 C CA . ASP A 1 83 ? -8.600 3.895 6.818 1.00 97.75 83 ASP A CA 1
ATOM 659 C C . ASP A 1 83 ? -7.300 4.169 7.588 1.00 97.75 83 ASP A C 1
ATOM 661 O O . ASP A 1 83 ? -6.937 3.449 8.522 1.00 97.75 83 ASP A O 1
ATOM 665 N N . LEU A 1 84 ? -6.597 5.227 7.175 1.00 97.31 84 LEU A N 1
ATOM 666 C CA . LEU A 1 84 ? -5.360 5.669 7.819 1.00 97.31 84 LEU A CA 1
ATOM 667 C C . LEU A 1 84 ? -5.575 6.240 9.225 1.00 97.31 84 LEU A C 1
ATOM 669 O O . LEU A 1 84 ? -4.592 6.539 9.897 1.00 97.31 84 LEU A O 1
ATOM 673 N N . GLU A 1 85 ? -6.810 6.447 9.694 1.00 97.00 85 GLU A N 1
ATOM 674 C CA . GLU A 1 85 ? -7.049 6.777 11.102 1.00 97.00 85 GLU A CA 1
ATOM 675 C C . GLU A 1 85 ? -6.948 5.513 11.955 1.00 97.00 85 GLU A C 1
ATOM 677 O O . GLU A 1 85 ? -6.343 5.550 13.031 1.00 97.00 85 GLU A O 1
ATOM 682 N N . LYS A 1 86 ? -7.452 4.392 11.429 1.00 96.31 86 LYS A N 1
ATOM 683 C CA . LYS A 1 86 ? -7.539 3.106 12.123 1.00 96.31 86 LYS A CA 1
ATOM 684 C C . LYS A 1 86 ? -6.261 2.266 12.061 1.00 96.31 86 LYS A C 1
ATOM 686 O O . LYS A 1 86 ? -5.917 1.646 13.065 1.00 96.31 86 LYS A O 1
ATOM 691 N N . TYR A 1 87 ? -5.564 2.257 10.927 1.00 97.50 87 TYR A N 1
ATOM 692 C CA . TYR A 1 87 ? -4.414 1.378 10.694 1.00 97.50 87 TYR A CA 1
ATOM 693 C C . TYR A 1 87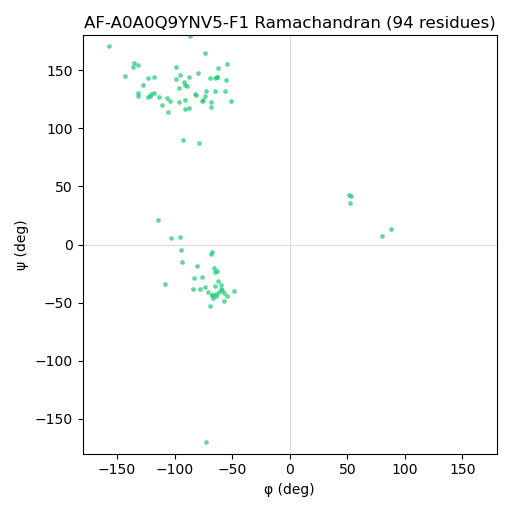 ? -3.243 2.112 10.044 1.00 97.50 87 TYR A C 1
ATOM 695 O O . TYR A 1 87 ? -3.442 3.104 9.340 1.00 97.50 87 TYR A O 1
ATOM 703 N N . ASP A 1 88 ? -2.037 1.581 10.236 1.00 97.12 88 ASP A N 1
ATOM 704 C CA . ASP A 1 88 ? -0.877 1.937 9.421 1.00 97.12 88 ASP A CA 1
ATOM 705 C C . ASP A 1 88 ? -0.804 0.965 8.241 1.00 97.12 88 ASP A C 1
ATOM 707 O O . ASP A 1 88 ? -0.694 -0.248 8.424 1.00 97.12 88 ASP A O 1
ATOM 711 N N . PHE A 1 89 ? -0.945 1.492 7.023 1.00 98.00 89 PHE A N 1
ATOM 712 C CA . PHE A 1 89 ? -1.052 0.672 5.821 1.00 98.00 89 PHE A CA 1
ATOM 713 C C . PHE A 1 89 ? 0.273 0.543 5.072 1.00 98.00 89 PHE A C 1
ATOM 715 O O . PHE A 1 89 ? 1.010 1.518 4.915 1.00 98.00 89 PHE A O 1
ATOM 722 N N . MET A 1 90 ? 0.512 -0.644 4.521 1.00 97.62 90 MET A N 1
ATOM 723 C CA . MET A 1 90 ? 1.619 -0.959 3.622 1.00 97.62 90 MET A CA 1
ATOM 724 C C . MET A 1 90 ? 1.068 -1.510 2.300 1.00 97.62 90 MET A C 1
ATOM 726 O O . MET A 1 90 ? 0.077 -2.238 2.292 1.00 97.62 90 MET A O 1
ATOM 730 N N . LEU A 1 91 ? 1.697 -1.173 1.177 1.00 97.12 91 LEU A N 1
ATOM 731 C CA . LEU A 1 91 ? 1.562 -1.902 -0.081 1.00 97.12 91 LEU A CA 1
ATOM 732 C C . LEU A 1 91 ? 2.510 -3.094 -0.027 1.00 97.12 91 LEU A C 1
ATOM 734 O O . LEU A 1 91 ? 3.697 -2.907 0.224 1.00 97.12 91 LEU A O 1
ATOM 738 N N . GLU A 1 92 ? 1.997 -4.280 -0.323 1.00 94.38 92 GLU A N 1
ATOM 739 C CA . GLU A 1 92 ? 2.800 -5.491 -0.465 1.00 94.38 92 GLU A CA 1
ATOM 740 C C . GLU A 1 92 ? 2.495 -6.163 -1.806 1.00 94.38 92 GLU A C 1
ATOM 742 O O . GLU A 1 92 ? 1.334 -6.245 -2.233 1.00 94.38 92 GLU A O 1
ATOM 747 N N . CYS A 1 93 ? 3.547 -6.625 -2.485 1.00 90.88 93 CYS A N 1
ATOM 748 C CA . CYS A 1 93 ? 3.434 -7.367 -3.733 1.00 90.88 93 CYS A CA 1
ATOM 749 C C . CYS A 1 93 ? 4.125 -8.725 -3.602 1.00 90.88 93 CYS A C 1
ATOM 751 O O . CYS A 1 93 ? 5.309 -8.798 -3.293 1.00 90.88 93 CYS A O 1
ATOM 753 N N . TYR A 1 94 ? 3.413 -9.802 -3.922 1.00 85.19 94 TYR A N 1
ATOM 754 C CA . TYR A 1 94 ? 3.961 -11.157 -3.894 1.00 85.19 94 TYR A CA 1
ATOM 755 C C . TYR A 1 94 ? 3.540 -11.950 -5.131 1.00 85.19 94 TYR A C 1
ATOM 757 O O . TYR A 1 94 ? 2.501 -11.691 -5.739 1.00 85.19 94 TYR A O 1
ATOM 765 N N . GLN A 1 95 ? 4.361 -12.920 -5.529 1.00 79.50 95 GLN A N 1
ATOM 766 C CA . GLN A 1 95 ? 4.033 -13.865 -6.599 1.00 79.50 95 GLN A CA 1
ATOM 767 C C . GLN A 1 95 ? 3.273 -15.063 -6.027 1.00 79.50 95 GLN A C 1
ATOM 769 O O . GLN A 1 95 ? 3.570 -15.501 -4.914 1.00 79.50 95 GLN A O 1
ATOM 774 N N . ILE A 1 96 ? 2.316 -15.594 -6.791 1.00 68.12 96 ILE A N 1
ATOM 775 C CA . ILE A 1 96 ? 1.663 -16.885 -6.510 1.00 68.12 96 ILE A CA 1
ATOM 776 C C . ILE A 1 96 ? 2.217 -17.961 -7.440 1.00 68.12 96 ILE A C 1
ATOM 778 O O . ILE A 1 96 ? 2.429 -17.637 -8.632 1.00 68.12 96 ILE A O 1
#

Sequence (96 aa):
MVMDVQGIVRVVIGYSKIPDADGELHLEVEYRLKPLNLEFLQKLYNISPNDPDYGVRDLIDCYPINAEQAKTLQPYVIDGVIDLEKYDFMLECYQI

Foldseek 3Di:
DDDQDPQKWKKKWFWAPDADPVRDIDTDDIWTFADDDLVVVCVLQVHDCPPPDPCRNNVQDKAWADPVNQVVRQVGTDPDHPDPVGGTIIMHMDGD

Organism: NCBI:txid295108

Solvent-accessible surface area (backbone atoms only — not comparable to full-atom values): 5740 Å² total; per-residue (Å²): 132,86,80,66,69,83,59,60,46,45,32,43,36,26,23,43,77,62,53,50,99,89,64,49,64,46,81,76,47,76,29,49,44,53,97,72,61,58,69,59,50,26,61,77,67,74,46,51,91,77,45,90,48,64,48,64,43,69,46,47,50,78,39,81,52,50,75,69,50,38,66,68,46,45,86,38,42,48,98,58,78,79,50,71,90,72,23,51,36,28,39,40,33,46,77,116

pLDDT: mean 91.74, std 9.14, range [50.0, 98.44]